Protein AF-A0A6I3FT24-F1 (afdb_monomer_lite)

pLDDT: mean 91.71, std 7.46, range [63.72, 98.0]

Secondary structure (DSSP, 8-state):
-TTTTPPPPPTT---EEE--HHHHHHHHHTTHHHHHHHTT-EEE-SS-TTTS--S-TT--EEEES-HHHHHHHHHHH--EEEE--HHHHHHHHHHTS----GGGT-

Foldseek 3Di:
DLLPPDAAFDPLDAAEDEDEPVVVVVCVVVCVVVSCVVSVYDYDYDDDCLVDVPDDLPAAEDEDCDPVCQVRNCVRNVHHYDHADPNQNSVCRRVVHGDHDPVVVD

Radius of gyration: 13.78 Å; chains: 1; bounding box: 35×25×37 Å

Sequence (106 aa):
KELEGGDKFSPSIDFYVSTSRGVLERAEALGYAQILKNAGGRIVTDTCTYVTPILNPKIKTVMTNSGKWAWYAPGNLGIETILGSVKECITSARAGKLVRNDALWF

Structure (mmCIF, N/CA/C/O backbone):
data_AF-A0A6I3FT24-F1
#
_entry.id   AF-A0A6I3FT24-F1
#
loop_
_atom_site.group_PDB
_atom_site.id
_atom_site.type_symbol
_atom_site.label_atom_id
_atom_site.label_alt_id
_atom_site.label_comp_id
_atom_site.label_asym_id
_atom_site.label_entity_id
_atom_site.label_seq_id
_atom_site.pdbx_PDB_ins_code
_atom_site.Cartn_x
_atom_site.Cartn_y
_atom_site.Cartn_z
_atom_site.occupancy
_atom_site.B_iso_or_equiv
_atom_site.auth_seq_id
_atom_site.auth_comp_id
_atom_site.auth_asym_id
_atom_site.auth_atom_id
_atom_site.pdbx_PDB_model_num
ATOM 1 N N . LYS A 1 1 ? -16.797 3.313 2.280 1.00 64.12 1 LYS A N 1
ATOM 2 C CA . LYS A 1 1 ? -17.451 3.385 0.951 1.00 64.12 1 LYS A CA 1
ATOM 3 C C . LYS A 1 1 ? -16.784 2.501 -0.104 1.00 64.12 1 LYS A C 1
ATOM 5 O O . LYS A 1 1 ? -17.357 1.473 -0.401 1.00 64.12 1 LYS A O 1
ATOM 10 N N . GLU A 1 2 ? -15.590 2.791 -0.645 1.00 76.69 2 GLU A N 1
ATOM 11 C CA . GLU A 1 2 ? -15.039 1.968 -1.761 1.00 76.69 2 GLU A CA 1
ATOM 12 C C . GLU A 1 2 ? -14.733 0.495 -1.402 1.00 76.69 2 GLU A C 1
ATOM 14 O O . GLU A 1 2 ? -14.717 -0.387 -2.268 1.00 76.69 2 GLU A O 1
ATOM 19 N N . LEU A 1 3 ? -14.516 0.219 -0.112 1.00 83.00 3 LEU A N 1
ATOM 20 C CA . LEU A 1 3 ? -14.277 -1.127 0.415 1.00 83.00 3 LEU A CA 1
ATOM 21 C C . LEU A 1 3 ? -15.541 -1.837 0.919 1.00 83.00 3 LEU A C 1
ATOM 23 O O . LEU A 1 3 ? -15.496 -3.040 1.152 1.00 83.00 3 LEU A O 1
ATOM 27 N N . GLU A 1 4 ? -16.655 -1.124 1.093 1.00 82.06 4 GLU A N 1
ATOM 28 C CA . GLU A 1 4 ? -17.887 -1.708 1.636 1.00 82.06 4 GLU A CA 1
ATOM 29 C C . GLU A 1 4 ? -18.514 -2.677 0.629 1.00 82.06 4 GLU A C 1
ATOM 31 O O . GLU A 1 4 ? -18.630 -2.357 -0.551 1.00 82.06 4 GLU A O 1
ATOM 36 N N . GLY A 1 5 ? -18.905 -3.865 1.101 1.00 79.75 5 GLY A N 1
ATOM 37 C CA . GLY A 1 5 ? -19.642 -4.856 0.309 1.00 79.75 5 GLY A CA 1
ATOM 38 C C . GLY A 1 5 ? -18.887 -5.475 -0.873 1.00 79.75 5 GLY A C 1
ATOM 39 O O . GLY A 1 5 ? -19.497 -6.216 -1.635 1.00 79.75 5 GLY A O 1
ATOM 40 N N . GLY A 1 6 ? -17.597 -5.179 -1.051 1.00 81.44 6 GLY A N 1
ATOM 41 C CA . GLY A 1 6 ? -16.797 -5.743 -2.139 1.00 81.44 6 GLY A CA 1
ATOM 42 C C . GLY A 1 6 ? -15.895 -6.892 -1.696 1.00 81.44 6 GLY A C 1
ATOM 43 O O . GLY A 1 6 ? -15.629 -7.071 -0.507 1.00 81.44 6 GLY A O 1
ATOM 44 N N . ASP A 1 7 ? -15.383 -7.628 -2.681 1.00 89.56 7 ASP A N 1
ATOM 45 C CA . ASP A 1 7 ? -14.511 -8.780 -2.457 1.00 89.56 7 ASP A CA 1
ATOM 46 C C . ASP A 1 7 ? -13.221 -8.418 -1.713 1.00 89.56 7 ASP A C 1
ATOM 48 O O . ASP A 1 7 ? -12.745 -7.270 -1.737 1.00 89.56 7 ASP A O 1
ATOM 52 N N . LYS A 1 8 ? -12.642 -9.440 -1.074 1.00 95.56 8 LYS A N 1
ATOM 53 C CA . LYS A 1 8 ? -11.299 -9.375 -0.493 1.00 95.56 8 LYS A CA 1
ATOM 54 C C . LYS A 1 8 ? -10.259 -9.109 -1.581 1.00 95.56 8 LYS A C 1
ATOM 56 O O . LYS A 1 8 ? -10.461 -9.417 -2.754 1.00 95.56 8 LYS A O 1
ATOM 61 N N . PHE A 1 9 ? -9.125 -8.554 -1.178 1.00 97.19 9 PHE A N 1
ATOM 62 C CA . PHE A 1 9 ? -7.967 -8.437 -2.049 1.00 97.19 9 PHE A CA 1
ATOM 63 C C . PHE A 1 9 ? -7.433 -9.820 -2.425 1.00 97.19 9 PHE A C 1
ATOM 65 O O . PHE A 1 9 ? -7.532 -10.776 -1.650 1.00 97.19 9 PHE A O 1
ATOM 72 N N . SER A 1 10 ? -6.862 -9.912 -3.626 1.00 97.12 10 SER A N 1
ATOM 73 C CA . SER A 1 10 ? -6.194 -11.121 -4.094 1.00 97.12 10 SER A CA 1
ATOM 74 C C . SER A 1 10 ? -5.088 -11.526 -3.110 1.00 97.12 10 SER A C 1
ATOM 76 O O . SER A 1 10 ? -4.315 -10.663 -2.690 1.00 97.12 10 SER A O 1
ATOM 78 N N . PRO A 1 11 ? -4.928 -12.825 -2.788 1.00 95.00 11 PRO A N 1
ATOM 79 C CA . PRO A 1 11 ? -3.867 -13.293 -1.893 1.00 95.00 11 PRO A CA 1
ATOM 80 C C . PRO A 1 11 ? -2.454 -13.051 -2.448 1.00 95.00 11 PRO A C 1
ATOM 82 O O . PRO A 1 11 ? -1.482 -13.126 -1.701 1.00 95.00 11 PRO A O 1
ATOM 85 N N . SER A 1 12 ? -2.325 -12.762 -3.747 1.00 94.12 12 SER A N 1
ATOM 86 C CA . SER A 1 12 ? -1.061 -12.369 -4.380 1.00 94.12 12 SER A CA 1
ATOM 87 C C . SER A 1 12 ? -0.698 -10.892 -4.186 1.00 94.12 12 SER A C 1
ATOM 89 O O . SER A 1 12 ? 0.383 -10.487 -4.611 1.00 94.12 12 SER A O 1
ATOM 91 N N . ILE A 1 13 ? -1.582 -10.080 -3.592 1.00 96.00 13 ILE A N 1
ATOM 92 C CA . ILE A 1 13 ? -1.399 -8.634 -3.463 1.00 96.00 13 ILE A CA 1
ATOM 93 C C . ILE A 1 13 ? -1.255 -8.229 -2.005 1.00 96.00 13 ILE A C 1
ATOM 95 O O . ILE A 1 13 ? -2.133 -8.413 -1.166 1.00 96.00 13 ILE A O 1
ATOM 99 N N . ASP A 1 14 ? -0.141 -7.564 -1.748 1.00 95.12 14 ASP A N 1
ATOM 100 C CA . ASP A 1 14 ? 0.176 -6.960 -0.475 1.00 95.12 14 ASP A CA 1
ATOM 101 C C . ASP A 1 14 ? -0.368 -5.513 -0.419 1.00 95.12 14 ASP A C 1
ATOM 103 O O . ASP A 1 14 ? 0.234 -4.597 -0.976 1.00 95.12 14 ASP A O 1
ATOM 107 N N . PHE A 1 15 ? -1.502 -5.282 0.262 1.00 95.69 15 PHE A N 1
ATOM 108 C CA . PHE A 1 15 ? -2.148 -3.956 0.335 1.00 95.69 15 PHE A CA 1
ATOM 109 C C . PHE A 1 15 ? -1.860 -3.225 1.653 1.00 95.69 15 PHE A C 1
ATOM 111 O O . PHE A 1 15 ? -2.141 -3.741 2.738 1.00 95.69 15 PHE A O 1
ATOM 118 N N . TYR A 1 16 ? -1.343 -1.997 1.567 1.00 95.25 16 TYR A N 1
ATOM 119 C CA . TYR A 1 16 ? -0.978 -1.181 2.726 1.00 95.25 16 TYR A CA 1
ATOM 120 C C . TYR A 1 16 ? -1.660 0.187 2.700 1.00 95.25 16 TYR A C 1
ATOM 122 O O . TYR A 1 16 ? -1.742 0.835 1.660 1.00 95.25 16 TYR A O 1
ATOM 130 N N . VAL A 1 17 ? -2.081 0.655 3.874 1.00 95.31 17 VAL A N 1
ATOM 131 C CA . VAL A 1 17 ? -2.568 2.017 4.109 1.00 95.31 17 VAL A CA 1
ATOM 132 C C . VAL A 1 17 ? -1.697 2.667 5.173 1.00 95.31 17 VAL A C 1
ATOM 134 O O . VAL A 1 17 ? -1.697 2.245 6.328 1.00 95.31 17 VAL A O 1
ATOM 137 N N . SER A 1 18 ? -0.958 3.706 4.789 1.00 94.25 18 SER A N 1
ATOM 138 C CA . SER A 1 18 ? -0.192 4.529 5.728 1.00 94.25 18 SER A CA 1
ATOM 139 C C . SER A 1 18 ? -1.045 5.689 6.234 1.00 94.25 18 SER A C 1
ATOM 141 O O . SER A 1 18 ? -1.616 6.429 5.436 1.00 94.25 18 SER A O 1
ATOM 143 N N . THR A 1 19 ? -1.129 5.860 7.553 1.00 94.69 19 THR A N 1
ATOM 144 C CA . THR A 1 19 ? -1.908 6.936 8.181 1.00 94.69 19 THR A CA 1
ATOM 145 C C . THR A 1 19 ? -1.316 7.360 9.532 1.00 94.69 19 THR A C 1
ATOM 147 O O . THR A 1 19 ? -0.362 6.757 10.015 1.00 94.69 19 THR A O 1
ATOM 150 N N . SER A 1 20 ? -1.847 8.416 10.153 1.00 95.56 20 SER A N 1
ATOM 151 C CA . SER A 1 20 ? -1.455 8.825 11.510 1.00 95.56 20 SER A CA 1
ATOM 152 C C . SER A 1 20 ? -2.256 8.076 12.580 1.00 95.56 20 SER A C 1
ATOM 154 O O . SER A 1 20 ? -3.368 7.614 12.320 1.00 95.56 20 SER A O 1
ATOM 156 N N . ARG A 1 21 ? -1.734 8.013 13.814 1.00 96.75 21 ARG A N 1
ATOM 157 C CA . ARG A 1 21 ? -2.440 7.402 14.957 1.00 96.75 21 ARG A CA 1
ATOM 158 C C . ARG A 1 21 ? -3.824 8.010 15.188 1.00 96.75 21 ARG A C 1
ATOM 160 O O . ARG A 1 21 ? -4.787 7.272 15.334 1.00 96.75 21 ARG A O 1
ATOM 167 N N . GLY A 1 22 ? -3.942 9.338 15.129 1.00 97.56 22 GLY A N 1
ATOM 168 C CA . GLY A 1 22 ? -5.227 10.018 15.328 1.00 97.56 22 GLY A CA 1
ATOM 169 C C . GLY A 1 22 ? -6.250 9.738 14.220 1.00 97.56 22 GLY A C 1
ATOM 170 O O . GLY A 1 22 ? -7.451 9.714 14.476 1.00 97.56 22 GLY A O 1
ATOM 171 N N . VAL A 1 23 ? -5.807 9.496 12.981 1.00 96.94 23 VAL A N 1
ATOM 172 C CA . VAL A 1 23 ? -6.716 9.069 11.902 1.00 96.94 23 VAL A CA 1
ATOM 173 C C . VAL A 1 23 ? -7.094 7.598 12.066 1.00 96.94 23 VAL A C 1
ATOM 175 O O . VAL A 1 23 ? -8.250 7.255 11.830 1.00 96.94 23 VAL A O 1
ATOM 178 N N . LEU A 1 24 ? -6.157 6.742 12.488 1.00 97.44 24 LEU A N 1
ATOM 179 C CA . LEU A 1 24 ? -6.439 5.339 12.788 1.00 97.44 24 LEU A CA 1
ATOM 180 C C . LEU A 1 24 ? -7.475 5.203 13.908 1.00 97.44 24 LEU A C 1
ATOM 182 O O . LEU A 1 24 ? -8.464 4.511 13.712 1.00 97.44 24 LEU A O 1
ATOM 186 N N . GLU A 1 25 ? -7.310 5.923 15.016 1.00 98.00 25 GLU A N 1
ATOM 187 C CA . GLU A 1 25 ? -8.255 5.922 16.139 1.00 98.00 25 GLU A CA 1
ATOM 188 C C . GLU A 1 25 ? -9.681 6.268 15.679 1.00 98.00 25 GLU A C 1
ATOM 190 O O . GLU A 1 25 ? -10.639 5.548 15.961 1.00 98.00 25 GLU A O 1
ATOM 195 N N . ARG A 1 26 ? -9.828 7.325 14.868 1.00 97.62 26 ARG A N 1
ATOM 196 C CA . ARG A 1 26 ? -11.124 7.691 14.274 1.00 97.62 26 ARG A CA 1
ATOM 197 C C . ARG A 1 26 ? -11.653 6.610 13.331 1.00 97.62 26 ARG A C 1
ATOM 199 O O . ARG A 1 26 ? -12.847 6.328 13.330 1.00 97.62 26 ARG A O 1
ATOM 206 N N . ALA A 1 27 ? -10.788 6.016 12.514 1.00 96.19 27 ALA A N 1
ATOM 207 C CA . ALA A 1 27 ? -11.171 4.951 11.592 1.00 96.19 27 ALA A CA 1
ATOM 208 C C . ALA A 1 27 ? -11.589 3.665 12.324 1.00 96.19 27 ALA A C 1
ATOM 210 O O . ALA A 1 27 ? -12.440 2.936 11.819 1.00 96.19 27 ALA A O 1
ATOM 211 N N . GLU A 1 28 ? -11.018 3.382 13.493 1.00 96.88 28 GLU A N 1
ATOM 212 C CA . GLU A 1 28 ? -11.412 2.273 14.365 1.00 96.88 28 GLU A CA 1
ATOM 213 C C . GLU A 1 28 ? -12.760 2.544 15.026 1.00 96.88 28 GLU A C 1
ATOM 215 O O . GLU A 1 28 ? -13.649 1.700 14.929 1.00 96.88 28 GLU A O 1
ATOM 220 N N . ALA A 1 29 ? -12.963 3.744 15.579 1.00 97.62 29 ALA A N 1
ATOM 221 C CA . ALA A 1 29 ? -14.244 4.154 16.157 1.00 97.62 29 ALA A CA 1
ATOM 222 C C . ALA A 1 29 ? -15.405 4.086 15.144 1.00 97.62 29 ALA A C 1
ATOM 224 O O . ALA A 1 29 ? -16.533 3.763 15.506 1.00 97.62 29 ALA A O 1
ATOM 225 N N . LEU A 1 30 ? -15.125 4.354 13.864 1.00 95.81 30 LEU A N 1
ATOM 226 C CA . LEU A 1 30 ? -16.094 4.269 12.765 1.00 95.81 30 LEU A CA 1
ATOM 227 C C . LEU A 1 30 ? -16.171 2.877 12.106 1.00 95.81 30 LEU A C 1
ATOM 229 O O . LEU A 1 30 ? -16.926 2.693 11.154 1.00 95.81 30 LEU A O 1
ATOM 233 N N . GLY A 1 31 ? -15.371 1.901 12.546 1.00 95.12 31 GLY A N 1
ATOM 234 C CA . GLY A 1 31 ? -15.328 0.545 11.981 1.00 95.12 31 GLY A CA 1
ATOM 235 C C . GLY A 1 31 ? -14.610 0.408 10.627 1.00 95.12 31 GLY A C 1
ATOM 236 O O . GLY A 1 31 ? -14.429 -0.706 10.130 1.00 95.12 31 GLY A O 1
ATOM 237 N N . TYR A 1 32 ? -14.129 1.500 10.029 1.00 94.94 32 TYR A N 1
ATOM 238 C CA . TYR A 1 32 ? -13.419 1.491 8.743 1.00 94.94 32 TYR A CA 1
ATOM 239 C C . TYR A 1 32 ? -12.115 0.697 8.780 1.00 94.94 32 TYR A C 1
ATOM 241 O O . TYR A 1 32 ? -11.783 0.008 7.812 1.00 94.94 32 TYR A O 1
ATOM 249 N N . ALA A 1 33 ? -11.390 0.748 9.899 1.00 95.81 33 ALA A N 1
ATOM 250 C CA . ALA A 1 33 ? -10.181 -0.049 10.068 1.00 95.81 33 ALA A CA 1
ATOM 251 C C . ALA A 1 33 ? -10.482 -1.554 9.981 1.00 95.81 33 ALA A C 1
ATOM 253 O O . ALA A 1 33 ? -9.715 -2.300 9.373 1.00 95.81 33 ALA A O 1
ATOM 254 N N . GLN A 1 34 ? -11.620 -1.998 10.528 1.00 94.94 34 GLN A N 1
ATOM 255 C CA . GLN A 1 34 ? -12.023 -3.401 10.468 1.00 94.94 34 GLN A CA 1
ATOM 256 C C . GLN A 1 34 ? -12.435 -3.814 9.054 1.00 94.94 34 GLN A C 1
ATOM 258 O O . GLN A 1 34 ? -12.067 -4.899 8.611 1.00 94.94 34 GLN A O 1
ATOM 263 N N . ILE A 1 35 ? -13.133 -2.944 8.316 1.00 95.25 35 ILE A N 1
ATOM 264 C CA . ILE A 1 35 ? -13.480 -3.187 6.907 1.00 95.25 35 ILE A CA 1
ATOM 265 C C . ILE A 1 35 ? -12.210 -3.405 6.074 1.00 95.25 35 ILE A C 1
ATOM 267 O O . ILE A 1 35 ? -12.122 -4.377 5.325 1.00 95.25 35 ILE A O 1
ATOM 271 N N . LEU A 1 36 ? -11.197 -2.549 6.247 1.00 95.69 36 LEU A N 1
ATOM 272 C CA . LEU A 1 36 ? -9.920 -2.689 5.547 1.00 95.69 36 LEU A CA 1
ATOM 273 C C . LEU A 1 36 ? -9.189 -3.985 5.927 1.00 95.69 36 LEU A C 1
ATOM 275 O O . LEU A 1 36 ? -8.730 -4.703 5.040 1.00 95.69 36 LEU A O 1
ATOM 279 N N . LYS A 1 37 ? -9.104 -4.304 7.226 1.00 95.44 37 LYS A N 1
ATOM 280 C CA . LYS A 1 37 ? -8.474 -5.544 7.713 1.00 95.44 37 LYS A CA 1
ATOM 281 C C . LYS A 1 37 ? -9.191 -6.784 7.158 1.00 95.44 37 LYS A C 1
ATOM 283 O O . LYS A 1 37 ? -8.537 -7.702 6.674 1.00 95.44 37 LYS A O 1
ATOM 288 N N . ASN A 1 38 ? -10.526 -6.784 7.138 1.00 95.19 38 ASN A N 1
A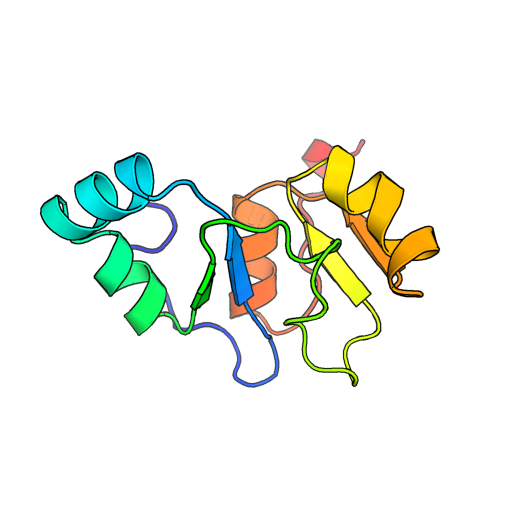TOM 289 C CA . ASN A 1 38 ? -11.340 -7.877 6.594 1.00 95.19 38 ASN A CA 1
ATOM 290 C C . ASN A 1 38 ? -11.150 -8.070 5.083 1.00 95.19 38 ASN A C 1
ATOM 292 O O . ASN A 1 38 ? -11.216 -9.203 4.601 1.00 95.19 38 ASN A O 1
ATOM 296 N N . ALA A 1 39 ? -10.890 -6.985 4.349 1.00 95.94 39 ALA A N 1
ATOM 297 C CA . ALA A 1 39 ? -10.542 -7.034 2.933 1.00 95.94 39 ALA A CA 1
ATOM 298 C C . ALA A 1 39 ? -9.116 -7.567 2.677 1.00 95.94 39 ALA A C 1
ATOM 300 O O . ALA A 1 39 ? -8.789 -7.861 1.534 1.00 95.94 39 ALA A O 1
ATOM 301 N N . GLY A 1 40 ? -8.279 -7.728 3.711 1.00 95.75 40 GLY A N 1
ATOM 302 C CA . GLY A 1 40 ? -6.882 -8.167 3.596 1.00 95.75 40 GLY A CA 1
ATOM 303 C C . GLY A 1 40 ? -5.860 -7.025 3.605 1.00 95.75 40 GLY A C 1
ATOM 304 O O . GLY A 1 40 ? -4.687 -7.245 3.318 1.00 95.75 40 GLY A O 1
ATOM 305 N N . GLY A 1 41 ? -6.285 -5.797 3.916 1.00 95.69 41 GLY A N 1
ATOM 306 C CA . GLY A 1 41 ? -5.402 -4.637 4.007 1.00 95.69 41 GLY A CA 1
ATOM 307 C C . GLY A 1 41 ? -4.658 -4.545 5.339 1.00 95.69 41 GLY A C 1
ATOM 308 O O . GLY A 1 41 ? -5.155 -4.953 6.390 1.00 95.69 41 GLY A O 1
ATOM 309 N N . ARG A 1 42 ? -3.467 -3.943 5.305 1.00 95.56 42 ARG A N 1
ATOM 310 C CA . ARG A 1 42 ? -2.632 -3.670 6.483 1.00 95.56 42 ARG A CA 1
ATOM 311 C C . ARG A 1 42 ? -2.516 -2.172 6.718 1.00 95.56 42 ARG A C 1
ATOM 313 O O . ARG A 1 42 ? -2.312 -1.411 5.777 1.00 95.56 42 ARG A O 1
ATOM 320 N N . ILE A 1 43 ? -2.623 -1.749 7.974 1.00 95.50 43 ILE A N 1
ATOM 321 C CA . ILE A 1 43 ? -2.481 -0.341 8.359 1.00 95.50 43 ILE A CA 1
ATOM 322 C C . ILE A 1 43 ? -1.097 -0.126 8.957 1.00 95.50 43 ILE A C 1
ATOM 324 O O . ILE A 1 43 ? -0.642 -0.926 9.770 1.00 95.50 43 ILE A O 1
ATOM 328 N N . VAL A 1 44 ? -0.444 0.957 8.550 1.00 94.56 44 VAL A N 1
ATOM 329 C CA . VAL A 1 44 ? 0.882 1.358 9.017 1.00 94.56 44 VAL A CA 1
ATOM 330 C C . VAL A 1 44 ? 0.781 2.765 9.585 1.00 94.56 44 VAL A C 1
ATOM 332 O O . VAL A 1 44 ? 0.281 3.671 8.916 1.00 94.5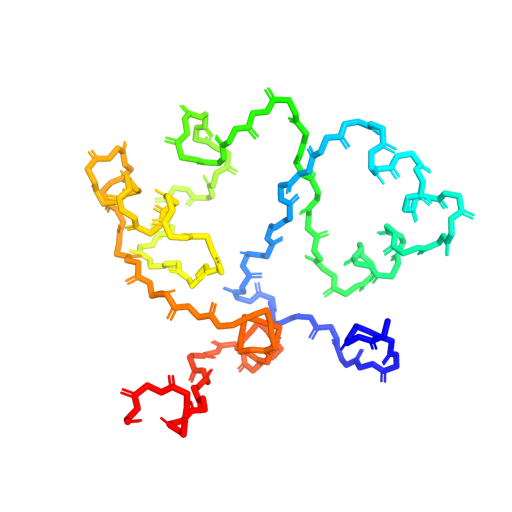6 44 VAL A O 1
ATOM 335 N N . THR A 1 45 ? 1.284 2.954 10.799 1.00 93.94 45 THR A N 1
ATOM 336 C CA . THR A 1 45 ? 1.434 4.268 11.429 1.00 93.94 45 THR A CA 1
ATOM 337 C C . THR A 1 45 ? 2.903 4.571 11.687 1.00 93.94 45 THR A C 1
ATOM 339 O O . THR A 1 45 ? 3.755 3.692 11.581 1.00 93.94 45 THR A O 1
ATOM 342 N N . ASP A 1 46 ? 3.198 5.829 12.019 1.00 88.38 46 ASP A N 1
ATOM 343 C CA . ASP A 1 46 ? 4.489 6.292 12.562 1.00 88.38 46 ASP A CA 1
ATOM 344 C C . ASP A 1 46 ? 5.698 6.209 11.621 1.00 88.38 46 ASP A C 1
ATOM 346 O O . ASP A 1 46 ? 6.766 6.727 11.935 1.00 88.38 46 ASP A O 1
ATOM 350 N N . THR A 1 47 ? 5.532 5.621 10.440 1.00 86.69 47 THR A N 1
ATOM 351 C CA . THR A 1 47 ? 6.550 5.576 9.395 1.00 86.69 47 THR A CA 1
ATOM 352 C C . THR A 1 47 ? 5.917 5.579 8.010 1.00 86.69 47 THR A C 1
ATOM 354 O O . THR A 1 47 ? 4.747 5.230 7.821 1.00 86.69 47 THR A O 1
ATOM 357 N N . CYS A 1 48 ? 6.710 5.972 7.018 1.00 82.56 48 CYS A N 1
ATOM 358 C CA . CYS A 1 48 ? 6.362 5.771 5.624 1.00 82.56 48 CYS A CA 1
ATOM 359 C C . CYS A 1 48 ? 6.980 4.462 5.127 1.00 82.56 48 CYS A C 1
ATOM 361 O O . CYS A 1 48 ? 8.140 4.162 5.408 1.00 82.56 48 CYS A O 1
ATOM 363 N N . THR A 1 49 ? 6.226 3.710 4.329 1.00 82.56 49 THR A N 1
ATOM 364 C CA . THR A 1 49 ? 6.619 2.382 3.829 1.00 82.56 49 THR A CA 1
ATOM 365 C C . THR A 1 49 ? 7.851 2.397 2.912 1.00 82.56 49 THR A C 1
ATOM 367 O O . THR A 1 49 ? 8.396 1.332 2.649 1.00 82.56 49 THR A O 1
ATOM 370 N N . TYR A 1 50 ? 8.306 3.570 2.440 1.00 76.44 50 TYR A N 1
ATOM 371 C CA . TYR A 1 50 ? 9.561 3.714 1.682 1.00 76.44 50 TYR A CA 1
ATOM 372 C C . TYR A 1 50 ? 10.783 4.098 2.536 1.00 76.44 50 TYR A C 1
ATOM 374 O O . TYR A 1 50 ? 11.896 4.142 2.020 1.00 76.44 50 TYR A O 1
ATOM 382 N N . VAL A 1 51 ? 10.588 4.400 3.826 1.00 72.31 51 VAL A N 1
ATOM 383 C CA . VAL A 1 51 ? 11.664 4.780 4.759 1.00 72.31 51 VAL A CA 1
ATOM 384 C C . VAL A 1 51 ? 12.061 3.596 5.633 1.00 72.31 51 VAL A C 1
ATOM 386 O O . VAL A 1 51 ? 13.243 3.309 5.787 1.00 72.31 51 VAL A O 1
ATOM 389 N N . THR A 1 52 ? 11.078 2.882 6.181 1.00 67.56 52 THR A N 1
ATOM 390 C CA . THR A 1 52 ? 11.306 1.630 6.911 1.00 67.56 52 THR A CA 1
ATOM 391 C C . THR A 1 52 ? 10.814 0.480 6.034 1.00 67.56 52 THR A C 1
ATOM 393 O O . THR A 1 52 ? 9.614 0.448 5.744 1.00 67.56 52 THR A O 1
ATOM 396 N N . PRO A 1 53 ? 11.682 -0.449 5.586 1.00 67.25 53 PRO A N 1
ATOM 397 C CA . PRO A 1 53 ? 11.286 -1.526 4.685 1.00 67.25 53 PRO A CA 1
ATOM 398 C C . PRO A 1 53 ? 10.427 -2.556 5.429 1.00 67.25 53 PRO A C 1
ATOM 400 O O . PRO A 1 53 ? 10.907 -3.556 5.948 1.00 67.25 53 PRO A O 1
ATOM 403 N N . ILE A 1 54 ? 9.129 -2.275 5.486 1.00 80.69 54 ILE A N 1
ATOM 404 C CA . ILE A 1 54 ? 8.074 -3.161 6.006 1.00 80.69 54 ILE A CA 1
ATOM 405 C C . ILE A 1 54 ? 7.365 -3.937 4.889 1.00 80.69 54 ILE A C 1
ATOM 407 O O . ILE A 1 54 ? 6.449 -4.725 5.137 1.00 80.69 54 ILE A O 1
ATOM 411 N N . LEU A 1 55 ? 7.757 -3.664 3.646 1.00 83.62 55 LEU A N 1
ATOM 412 C CA . LEU A 1 55 ? 7.288 -4.376 2.474 1.00 83.62 55 LEU A CA 1
ATOM 413 C C . LEU A 1 55 ? 7.947 -5.749 2.402 1.00 83.62 55 LEU A C 1
ATOM 415 O O . LEU A 1 55 ? 9.106 -5.926 2.776 1.00 83.62 55 LEU A O 1
ATOM 419 N N . ASN A 1 56 ? 7.211 -6.715 1.865 1.00 82.44 56 ASN A N 1
ATOM 420 C CA . ASN A 1 56 ? 7.764 -8.010 1.509 1.00 82.44 56 ASN A CA 1
ATOM 421 C C . ASN A 1 56 ? 8.939 -7.811 0.522 1.00 82.44 56 ASN A C 1
ATOM 423 O O . ASN A 1 56 ? 8.735 -7.215 -0.538 1.00 82.44 56 ASN A O 1
ATOM 427 N N . PRO A 1 57 ? 10.152 -8.319 0.817 1.00 84.50 57 PRO A N 1
ATOM 428 C CA . PRO A 1 57 ? 11.348 -8.078 0.001 1.00 84.50 57 PRO A CA 1
ATOM 429 C C . PRO A 1 57 ? 11.258 -8.665 -1.418 1.00 84.50 57 PRO A C 1
ATOM 431 O O . PRO A 1 57 ? 12.081 -8.354 -2.278 1.00 84.50 57 PRO A O 1
ATOM 434 N N . LYS A 1 58 ? 10.262 -9.522 -1.682 1.00 87.25 58 LYS A N 1
ATOM 435 C CA . LYS A 1 58 ? 9.979 -10.060 -3.018 1.00 87.25 58 LYS A CA 1
ATOM 436 C C . LYS A 1 58 ? 9.192 -9.089 -3.905 1.00 87.25 58 LYS A C 1
ATOM 438 O O . LYS A 1 58 ? 9.103 -9.333 -5.105 1.00 87.25 58 LYS A O 1
ATOM 443 N N . ILE A 1 59 ? 8.623 -8.017 -3.350 1.00 90.00 59 ILE A N 1
ATOM 444 C CA . ILE A 1 59 ? 7.866 -7.022 -4.116 1.00 90.00 59 ILE A CA 1
ATOM 445 C C . ILE A 1 59 ? 8.813 -6.284 -5.063 1.00 90.00 59 ILE A C 1
ATOM 447 O O . ILE A 1 59 ? 9.854 -5.778 -4.652 1.00 90.00 59 ILE A O 1
ATOM 451 N N . LYS A 1 60 ? 8.431 -6.221 -6.341 1.00 91.25 60 LYS A N 1
ATOM 452 C CA . LYS A 1 60 ? 9.171 -5.509 -7.396 1.00 91.25 60 LYS A CA 1
ATOM 453 C C . LYS A 1 60 ? 8.431 -4.302 -7.955 1.00 91.25 60 LYS A C 1
ATOM 455 O O . LYS A 1 60 ? 9.067 -3.410 -8.502 1.00 91.25 60 LYS A O 1
ATOM 460 N N . THR A 1 61 ? 7.110 -4.260 -7.799 1.00 94.69 61 THR A N 1
ATOM 461 C CA . THR A 1 61 ? 6.264 -3.199 -8.346 1.00 94.69 61 THR A CA 1
ATOM 462 C C . THR A 1 61 ? 5.139 -2.883 -7.376 1.00 94.69 61 THR A C 1
ATOM 464 O O . THR A 1 61 ? 4.531 -3.797 -6.817 1.00 94.69 61 THR A O 1
ATOM 467 N N . VAL A 1 62 ? 4.847 -1.597 -7.185 1.00 95.69 62 VAL A N 1
ATOM 468 C CA . VAL A 1 62 ? 3.760 -1.130 -6.317 1.00 95.69 62 VAL A CA 1
ATOM 469 C C . VAL A 1 62 ? 2.938 -0.059 -7.018 1.00 95.69 62 VAL A C 1
ATOM 471 O O . VAL A 1 62 ? 3.474 0.902 -7.567 1.00 95.69 62 VAL A O 1
ATOM 474 N N . MET A 1 63 ? 1.616 -0.198 -6.935 1.00 97.06 63 MET A N 1
ATOM 475 C CA . MET A 1 63 ? 0.689 0.873 -7.279 1.00 97.06 63 MET A CA 1
ATOM 476 C C . MET A 1 63 ? 0.409 1.741 -6.050 1.00 97.06 63 MET A C 1
ATOM 478 O O . MET A 1 63 ? 0.170 1.217 -4.963 1.00 97.06 63 MET A O 1
ATOM 482 N N . THR A 1 64 ? 0.439 3.063 -6.206 1.00 96.50 64 THR A N 1
ATOM 483 C CA . THR A 1 64 ? 0.233 4.005 -5.100 1.00 96.50 64 THR A CA 1
ATOM 484 C C . THR A 1 64 ? -0.565 5.225 -5.539 1.00 96.50 64 THR A C 1
ATOM 486 O O . THR A 1 64 ? -0.456 5.666 -6.678 1.00 96.50 64 THR A O 1
ATOM 489 N N . ASN A 1 65 ? -1.320 5.814 -4.614 1.00 96.25 65 ASN A N 1
ATOM 490 C CA . ASN A 1 65 ? -1.967 7.116 -4.792 1.00 96.25 65 ASN A CA 1
ATOM 491 C C . ASN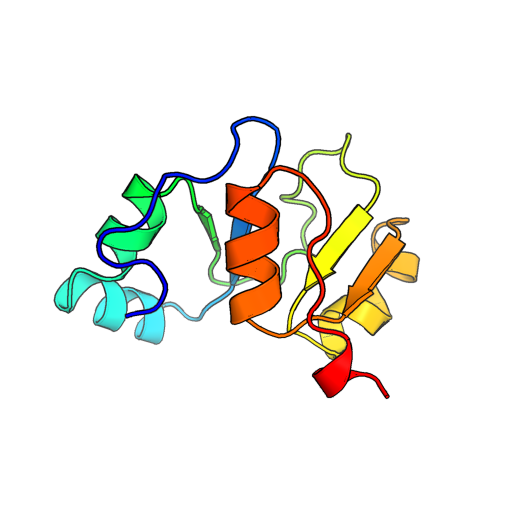 A 1 65 ? -1.13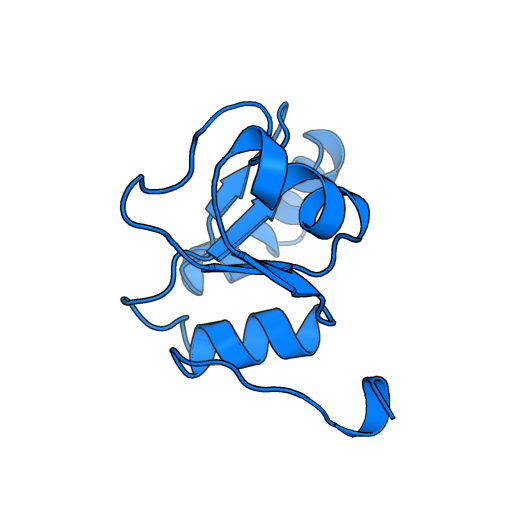6 8.293 -4.266 1.00 96.25 65 ASN A C 1
ATOM 493 O O . ASN A 1 65 ? -1.589 9.435 -4.288 1.00 96.25 65 ASN A O 1
ATOM 497 N N . SER A 1 66 ? 0.067 8.028 -3.760 1.00 96.38 66 SER A N 1
ATOM 498 C CA . SER A 1 66 ? 0.954 9.050 -3.219 1.00 96.38 66 SER A CA 1
ATOM 499 C C . SER A 1 66 ? 2.038 9.403 -4.229 1.00 96.38 66 SER A C 1
ATOM 501 O O . SER A 1 66 ? 2.932 8.599 -4.489 1.00 96.38 66 SER A O 1
ATOM 503 N N . GLY A 1 67 ? 2.008 10.636 -4.742 1.00 95.50 67 GLY A N 1
ATOM 504 C CA . GLY A 1 67 ? 3.054 11.148 -5.637 1.00 95.50 67 GLY A CA 1
ATOM 505 C C . GLY A 1 67 ? 4.440 11.142 -4.984 1.00 95.50 67 GLY A C 1
ATOM 506 O O . GLY A 1 67 ? 5.417 10.736 -5.604 1.00 95.50 67 GLY A O 1
ATOM 507 N N . LYS A 1 68 ? 4.517 11.483 -3.689 1.00 94.50 68 LYS A N 1
ATOM 508 C CA . LYS A 1 68 ? 5.761 11.406 -2.907 1.00 94.50 68 LYS A CA 1
ATOM 509 C C . LYS A 1 68 ? 6.309 9.980 -2.870 1.00 94.50 68 LYS A C 1
ATOM 511 O O . LYS A 1 68 ? 7.504 9.771 -3.041 1.00 94.50 68 LYS A O 1
ATOM 516 N N . TRP A 1 69 ? 5.441 9.000 -2.640 1.00 94.75 69 TRP A N 1
ATOM 517 C CA . TRP A 1 69 ? 5.861 7.605 -2.586 1.00 94.75 69 TRP A CA 1
ATOM 518 C C . TRP A 1 69 ? 6.315 7.108 -3.960 1.00 94.75 69 TRP A C 1
ATOM 520 O O . TRP A 1 69 ? 7.385 6.516 -4.064 1.00 94.75 69 TRP A O 1
ATOM 530 N N . ALA A 1 70 ? 5.541 7.412 -5.008 1.00 95.56 70 ALA A N 1
ATOM 531 C CA . ALA A 1 70 ? 5.874 7.058 -6.385 1.00 95.56 70 ALA A CA 1
ATOM 532 C C . ALA A 1 70 ? 7.245 7.606 -6.807 1.00 95.56 70 ALA A C 1
ATOM 534 O O . ALA A 1 70 ? 7.989 6.911 -7.491 1.00 95.56 70 ALA A O 1
ATOM 535 N N . TRP A 1 71 ? 7.586 8.813 -6.345 1.00 95.25 71 TRP A N 1
ATOM 536 C CA . TRP A 1 71 ? 8.867 9.461 -6.610 1.00 95.25 71 TRP A CA 1
ATOM 537 C C . TRP A 1 71 ? 10.049 8.823 -5.865 1.00 95.25 71 TRP A C 1
ATOM 539 O O . TRP A 1 71 ? 11.082 8.555 -6.470 1.00 95.25 71 TRP A O 1
ATOM 549 N N . TYR A 1 72 ? 9.929 8.588 -4.553 1.00 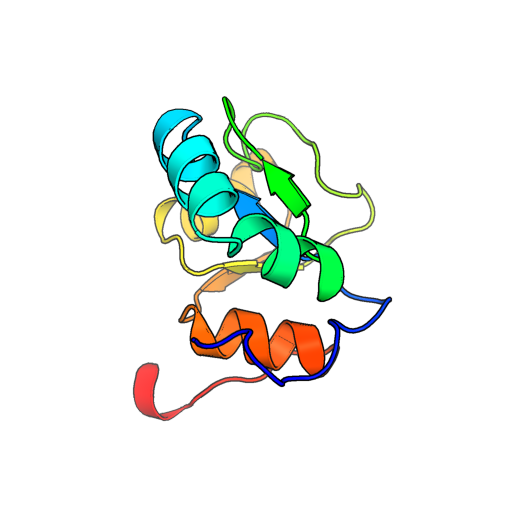94.00 72 TYR A N 1
ATOM 550 C CA . TYR A 1 72 ? 11.073 8.151 -3.737 1.00 94.00 72 TYR A CA 1
ATOM 551 C C . TYR A 1 72 ? 11.303 6.638 -3.723 1.00 94.00 72 TYR A C 1
ATOM 553 O O . TYR A 1 72 ? 12.436 6.203 -3.522 1.00 94.00 72 TYR A O 1
ATOM 561 N N . ALA A 1 73 ? 10.265 5.817 -3.901 1.00 92.62 73 ALA A N 1
ATOM 562 C CA . ALA A 1 73 ? 10.400 4.370 -3.749 1.00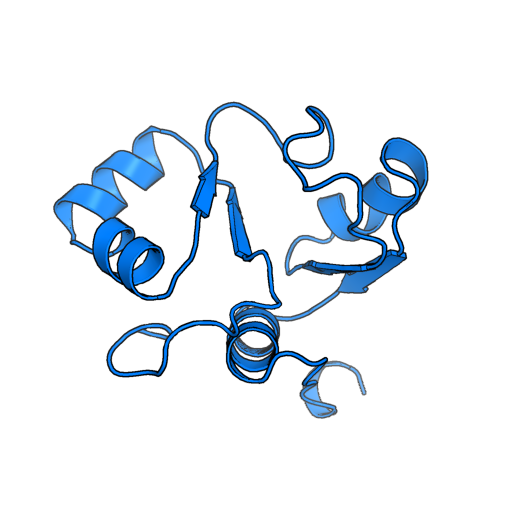 92.62 73 ALA A CA 1
ATOM 563 C C . ALA A 1 73 ? 11.369 3.701 -4.748 1.00 92.62 73 ALA A C 1
ATOM 565 O O . ALA A 1 73 ? 12.098 2.815 -4.300 1.00 92.62 73 ALA A O 1
ATOM 566 N N . PRO A 1 74 ? 11.488 4.120 -6.026 1.00 93.38 74 PRO A N 1
ATOM 567 C CA . PRO A 1 74 ? 12.491 3.552 -6.928 1.00 93.38 74 PRO A CA 1
ATOM 568 C C . PRO A 1 74 ? 13.918 3.726 -6.408 1.00 93.38 74 PRO A C 1
ATOM 570 O O . PRO A 1 74 ? 14.673 2.760 -6.345 1.00 93.38 74 PRO A O 1
ATOM 573 N N . GLY A 1 75 ? 14.267 4.934 -5.954 1.00 92.50 75 GLY A N 1
ATOM 574 C CA . GLY A 1 75 ? 15.602 5.227 -5.431 1.00 92.50 75 GLY A CA 1
ATOM 575 C C . GLY A 1 75 ? 15.874 4.607 -4.059 1.00 92.50 75 GLY A C 1
ATOM 576 O O . GLY A 1 75 ? 16.979 4.137 -3.807 1.00 92.50 75 GLY A O 1
ATOM 577 N N . ASN A 1 76 ? 14.873 4.578 -3.177 1.00 90.81 76 ASN A N 1
ATOM 578 C CA . ASN A 1 76 ? 15.066 4.136 -1.794 1.00 90.81 76 ASN A CA 1
ATOM 579 C C . ASN A 1 76 ? 14.899 2.625 -1.601 1.00 90.81 76 ASN A C 1
ATOM 581 O O . ASN A 1 76 ? 15.507 2.059 -0.696 1.00 90.81 76 ASN A O 1
ATOM 585 N N . LEU A 1 77 ? 14.044 1.983 -2.399 1.00 90.12 77 LEU A N 1
ATOM 586 C CA . LEU A 1 77 ? 13.680 0.574 -2.240 1.00 90.12 77 LEU A CA 1
ATOM 587 C C . LEU A 1 77 ? 14.040 -0.291 -3.455 1.00 90.12 77 LEU A C 1
ATOM 589 O O . LEU A 1 77 ? 13.953 -1.514 -3.357 1.00 90.12 77 LEU A O 1
ATOM 593 N N . GLY A 1 78 ? 14.420 0.303 -4.592 1.00 91.25 78 GLY A N 1
ATOM 594 C CA . GLY A 1 78 ? 14.703 -0.449 -5.817 1.00 91.25 78 GLY A CA 1
ATOM 595 C C . GLY A 1 78 ? 13.464 -1.136 -6.398 1.00 91.25 78 GLY A C 1
ATOM 596 O O . GLY A 1 78 ? 13.562 -2.259 -6.895 1.00 91.25 78 GLY A O 1
ATOM 597 N N . ILE A 1 79 ? 12.295 -0.497 -6.278 1.00 91.44 79 ILE A N 1
ATOM 598 C CA . ILE A 1 79 ? 11.016 -1.011 -6.787 1.00 91.44 79 ILE A CA 1
ATOM 599 C C . ILE A 1 79 ? 10.382 -0.051 -7.784 1.00 91.44 79 ILE A C 1
ATOM 601 O O . ILE A 1 79 ? 10.418 1.166 -7.613 1.00 91.44 79 ILE A O 1
ATOM 605 N N . GLU A 1 80 ? 9.727 -0.619 -8.787 1.00 95.12 80 GLU A N 1
ATOM 606 C CA . GLU A 1 80 ? 8.969 0.133 -9.779 1.00 95.12 80 GLU A CA 1
ATOM 607 C C . GLU A 1 80 ? 7.664 0.664 -9.181 1.00 95.12 80 GLU A C 1
ATOM 609 O O . GLU A 1 80 ? 7.021 0.007 -8.349 1.00 95.12 80 GLU A O 1
ATOM 614 N N . THR A 1 81 ? 7.238 1.846 -9.623 1.00 95.56 81 THR A N 1
ATOM 615 C CA . THR A 1 81 ? 6.026 2.487 -9.111 1.00 95.56 81 THR A CA 1
ATOM 616 C C . THR A 1 81 ? 5.029 2.799 -10.211 1.00 95.56 81 THR A C 1
ATOM 618 O O . THR A 1 81 ? 5.369 3.203 -11.318 1.00 95.56 81 THR A O 1
ATOM 621 N N . ILE A 1 82 ? 3.754 2.614 -9.883 1.00 96.25 82 ILE A N 1
ATOM 622 C CA . ILE A 1 82 ? 2.630 2.978 -10.737 1.00 96.25 82 ILE A CA 1
ATOM 623 C C . ILE A 1 82 ? 1.786 3.975 -9.950 1.00 96.25 82 ILE A C 1
ATOM 625 O O . ILE A 1 82 ? 1.146 3.611 -8.963 1.00 96.25 82 ILE A O 1
ATOM 629 N N . LEU A 1 83 ? 1.779 5.242 -10.366 1.00 96.00 83 LEU A N 1
ATOM 630 C CA . LEU A 1 83 ? 0.860 6.220 -9.786 1.00 96.00 83 LEU A CA 1
ATOM 631 C C . LEU A 1 83 ? -0.575 5.901 -10.241 1.00 96.00 83 LEU A C 1
ATOM 633 O O . LEU A 1 83 ? -0.802 5.531 -11.398 1.00 96.00 83 LEU A O 1
ATOM 637 N N . GLY A 1 84 ? -1.512 5.989 -9.303 1.00 95.94 84 GLY A N 1
ATOM 638 C CA . GLY A 1 84 ? -2.894 5.545 -9.437 1.00 95.94 84 GLY A CA 1
ATOM 639 C C . GLY A 1 84 ? -3.846 6.345 -8.554 1.00 95.94 84 GLY A C 1
ATOM 640 O O . GLY A 1 84 ? -3.444 6.916 -7.546 1.00 95.94 84 GLY A O 1
ATOM 641 N N . SER A 1 85 ? -5.131 6.362 -8.873 1.00 95.62 85 SER A N 1
ATOM 642 C CA . SER A 1 85 ? -6.161 6.792 -7.922 1.00 95.62 85 SER A CA 1
ATOM 643 C C . SER A 1 85 ? -6.393 5.732 -6.833 1.00 95.62 85 SER A C 1
ATOM 645 O O . SER A 1 85 ? -6.072 4.556 -7.007 1.00 95.62 85 SER A O 1
ATOM 647 N N . VAL A 1 86 ? -7.015 6.118 -5.710 1.00 95.12 86 VAL A N 1
ATOM 648 C CA . VAL A 1 86 ? -7.419 5.164 -4.650 1.00 95.12 86 VAL A CA 1
ATOM 649 C C . VAL A 1 86 ? -8.303 4.050 -5.218 1.00 95.12 86 VAL A C 1
ATOM 651 O O . VAL A 1 86 ? -8.085 2.875 -4.917 1.00 95.12 86 VAL A O 1
ATOM 654 N N . LYS A 1 87 ? -9.237 4.413 -6.102 1.00 94.56 87 LYS A N 1
ATOM 655 C CA . LYS A 1 87 ? -10.150 3.477 -6.754 1.00 94.56 87 LYS A CA 1
ATOM 656 C C . LYS A 1 87 ? -9.413 2.456 -7.615 1.00 94.56 87 LYS A C 1
ATOM 658 O O . LYS A 1 87 ? -9.728 1.267 -7.552 1.00 94.56 87 LYS A O 1
ATOM 663 N N . GLU A 1 88 ? -8.422 2.885 -8.394 1.00 95.94 88 GLU A N 1
ATOM 664 C CA . GLU A 1 88 ? -7.595 1.972 -9.191 1.00 95.94 88 GLU A CA 1
ATOM 665 C C . GLU A 1 88 ? -6.718 1.077 -8.308 1.00 95.94 88 GLU A C 1
ATOM 667 O O . GLU A 1 88 ? -6.616 -0.116 -8.590 1.00 95.94 88 GLU A O 1
ATOM 672 N N . CYS A 1 89 ? -6.160 1.593 -7.205 1.00 97.12 89 CYS A N 1
ATOM 673 C CA . CYS A 1 89 ? -5.421 0.776 -6.237 1.00 97.12 89 CYS A CA 1
ATOM 674 C C . CYS A 1 89 ? -6.304 -0.339 -5.655 1.00 97.12 89 CYS A C 1
ATOM 676 O O . CYS A 1 89 ? -5.898 -1.499 -5.627 1.00 97.12 89 CYS A O 1
ATOM 678 N N . ILE A 1 90 ? -7.525 -0.007 -5.221 1.00 96.12 90 ILE A N 1
ATOM 679 C CA . ILE A 1 90 ? -8.478 -0.978 -4.661 1.00 96.12 90 ILE A CA 1
ATOM 680 C C . ILE A 1 90 ? -8.920 -1.987 -5.725 1.00 96.12 90 ILE A C 1
ATOM 682 O O . ILE A 1 90 ? -8.958 -3.189 -5.464 1.00 96.12 90 ILE A O 1
ATOM 686 N N . THR A 1 91 ? -9.232 -1.515 -6.933 1.00 95.50 91 THR A N 1
ATOM 687 C CA . THR A 1 91 ? -9.681 -2.377 -8.036 1.00 95.50 91 THR A CA 1
ATOM 688 C C . THR A 1 91 ? -8.576 -3.340 -8.466 1.00 95.50 91 THR A C 1
ATOM 690 O O . THR A 1 91 ? -8.825 -4.536 -8.599 1.00 95.50 91 THR A O 1
ATOM 693 N N . SER A 1 92 ? -7.341 -2.850 -8.598 1.00 97.12 92 SER A N 1
ATOM 694 C CA . SER A 1 92 ? -6.172 -3.674 -8.919 1.00 97.12 92 SER A CA 1
ATOM 695 C C . SER A 1 92 ? -5.884 -4.701 -7.824 1.00 97.12 92 SER A C 1
ATOM 697 O O . SER A 1 92 ? -5.597 -5.862 -8.115 1.00 97.12 92 SER A O 1
ATOM 699 N N . ALA A 1 93 ? -6.017 -4.304 -6.553 1.00 97.31 93 ALA A N 1
ATOM 700 C CA . ALA A 1 93 ? -5.808 -5.198 -5.419 1.00 97.31 93 ALA A CA 1
ATOM 701 C C . ALA A 1 93 ? -6.824 -6.343 -5.376 1.00 97.31 93 ALA A C 1
ATOM 703 O O . ALA A 1 93 ? -6.451 -7.483 -5.104 1.00 97.31 93 ALA A O 1
ATOM 704 N N . ARG A 1 94 ? -8.093 -6.069 -5.700 1.00 96.19 94 ARG A N 1
ATOM 705 C CA . ARG A 1 94 ? -9.125 -7.106 -5.861 1.00 96.19 94 ARG A CA 1
ATOM 706 C C . ARG A 1 94 ? -8.856 -8.005 -7.067 1.00 96.19 94 ARG A C 1
ATOM 708 O O . ARG A 1 94 ? -8.940 -9.219 -6.949 1.00 96.19 94 ARG A O 1
ATOM 715 N N . ALA A 1 95 ? -8.482 -7.423 -8.206 1.00 96.12 95 ALA A N 1
ATOM 716 C CA . ALA A 1 95 ? -8.243 -8.167 -9.442 1.00 96.12 95 ALA A CA 1
ATOM 717 C C . ALA A 1 95 ? -6.952 -9.008 -9.432 1.00 96.12 95 ALA A C 1
ATOM 719 O O . ALA A 1 95 ? -6.790 -9.881 -10.283 1.00 96.12 95 ALA A O 1
ATOM 720 N N . GLY A 1 96 ? -6.008 -8.726 -8.527 1.00 96.25 96 GLY A N 1
ATOM 721 C CA . GLY A 1 96 ? -4.701 -9.390 -8.497 1.00 96.25 96 GLY A CA 1
ATOM 722 C C . GLY A 1 96 ? -3.751 -8.966 -9.623 1.00 96.25 96 GLY A C 1
ATOM 723 O O . GLY A 1 96 ? -2.713 -9.593 -9.817 1.00 96.25 96 GLY A O 1
ATOM 724 N N . LYS A 1 97 ? -4.108 -7.921 -10.376 1.00 96.06 97 LYS A N 1
ATOM 725 C CA . LYS A 1 97 ? -3.368 -7.390 -11.526 1.00 96.06 97 LYS A CA 1
ATOM 726 C C . LYS A 1 97 ? -3.657 -5.902 -11.694 1.00 96.06 97 LYS A C 1
ATOM 728 O O . LYS A 1 97 ? -4.642 -5.403 -11.155 1.00 96.06 97 LYS A O 1
ATOM 733 N N . LEU A 1 98 ? -2.820 -5.210 -12.462 1.00 95.25 98 LEU A N 1
ATOM 734 C CA . LEU A 1 98 ? -3.019 -3.796 -12.775 1.00 95.25 98 LEU A CA 1
ATOM 735 C C . LEU A 1 98 ? -4.367 -3.581 -13.478 1.00 95.25 98 LEU A C 1
ATOM 737 O O . LEU A 1 98 ? -4.630 -4.172 -14.525 1.00 95.25 98 LEU A O 1
ATOM 741 N N . VAL A 1 99 ? -5.190 -2.704 -12.909 1.00 95.56 99 VAL A N 1
ATOM 742 C CA . VAL A 1 99 ? -6.412 -2.176 -13.513 1.00 95.56 99 VAL A CA 1
ATOM 743 C C . VAL A 1 99 ? -6.315 -0.657 -13.502 1.00 95.56 99 VAL A C 1
ATOM 745 O O . VAL A 1 99 ? -6.222 -0.045 -12.436 1.00 95.56 99 VAL A O 1
ATOM 748 N N . ARG A 1 100 ? -6.341 -0.052 -14.691 1.00 93.50 100 ARG A N 1
ATOM 749 C CA . ARG A 1 100 ? -6.335 1.400 -14.867 1.00 93.50 100 ARG A CA 1
ATOM 750 C C . ARG A 1 100 ? -7.641 1.901 -15.454 1.00 93.50 100 ARG A C 1
ATOM 752 O O . ARG A 1 100 ? -8.287 1.213 -16.239 1.00 93.50 100 ARG A O 1
ATOM 759 N N . ASN A 1 101 ? -8.003 3.113 -15.052 1.00 90.62 101 ASN A N 1
ATOM 760 C CA . ASN A 1 101 ? -8.984 3.913 -15.755 1.00 90.62 101 ASN A CA 1
ATOM 761 C C . ASN A 1 101 ? -8.236 4.882 -16.659 1.00 90.62 101 ASN A C 1
ATOM 763 O O . ASN A 1 101 ? -7.761 5.926 -16.218 1.00 90.62 101 ASN A O 1
ATOM 767 N N . ASP A 1 102 ? -8.174 4.515 -17.925 1.00 86.19 102 ASP A N 1
ATOM 768 C CA . ASP A 1 102 ? -7.544 5.274 -18.990 1.00 86.19 102 ASP A CA 1
ATOM 769 C C . ASP A 1 102 ? -7.956 6.755 -18.979 1.00 86.19 102 ASP A C 1
ATOM 771 O O . ASP A 1 102 ? -7.096 7.628 -19.009 1.00 86.19 102 ASP A O 1
ATOM 775 N N . ALA A 1 103 ? -9.237 7.068 -18.769 1.00 87.94 103 ALA A N 1
ATOM 776 C CA . ALA A 1 103 ? -9.734 8.448 -18.759 1.00 87.94 103 ALA A CA 1
ATOM 777 C C . ALA A 1 103 ? -9.120 9.369 -17.678 1.00 87.94 103 ALA A C 1
ATOM 779 O O . ALA A 1 103 ? -9.353 10.572 -17.715 1.00 87.94 103 ALA A O 1
ATOM 780 N N . LEU A 1 104 ? -8.386 8.837 -16.693 1.00 85.62 104 LEU A N 1
ATOM 781 C CA . LEU A 1 104 ? -7.680 9.639 -15.682 1.00 85.62 104 LEU A CA 1
ATOM 782 C C . LEU A 1 104 ? -6.264 10.057 -16.106 1.00 85.62 104 LEU A C 1
ATOM 784 O O . LEU A 1 104 ? -5.667 10.902 -15.441 1.00 85.62 104 LEU A O 1
ATOM 788 N N . TRP A 1 105 ? -5.715 9.443 -17.155 1.00 85.50 105 TRP A N 1
ATOM 789 C CA . TRP A 1 105 ? -4.305 9.561 -17.541 1.00 85.50 105 TRP A CA 1
ATOM 790 C C . TRP A 1 105 ? -4.107 10.006 -19.000 1.00 85.50 105 TRP A C 1
ATOM 792 O O . TRP A 1 105 ? -2.961 10.058 -19.450 1.00 85.50 105 TRP A O 1
ATOM 802 N N . PHE A 1 106 ? -5.199 10.315 -19.710 1.00 63.72 106 PHE A N 1
ATOM 803 C CA . PHE A 1 106 ? -5.228 10.838 -21.080 1.00 63.72 106 PHE A CA 1
ATOM 804 C C . PHE A 1 106 ? -5.684 12.297 -21.119 1.00 63.72 106 PHE A C 1
ATOM 806 O O . PHE A 1 106 ? -6.552 12.667 -20.296 1.00 63.72 106 PHE A O 1
#